Protein AF-A0A7M4DNY4-F1 (afdb_monomer_lite)

Sequence (133 aa):
MTASVLKRTLLRKDPTFSESDHGYRTFGEVLRNLAERGIVELGTGPAAGDPEVSLPERDEAGDAFALVAAVVSESDGPSALSGLKNHLRKRRPDFSEKALGYRNFLQFCRAAAEAGAVTLRWDDDAEDYLVTT

Radius of gyration: 20.07 Å; chains: 1; bounding box: 47×32×51 Å

pLDDT: mean 84.44, std 6.41, range [55.41, 92.44]

InterPro domains:
  IPR025605 OST-HTH/LOTUS domain [PF12872] (2-36)
  IPR025605 OST-HTH/LOTUS domain [PF12872] (67-111)
  IPR025605 OST-HTH/LOTUS domain [PS51644] (1-57)
  IPR025605 OST-HTH/LOTUS domain [PS51644] (60-133)
  IPR041966 LOTUS-like domain [G3DSA:3.30.420.610] (66-122)

Organism: NCBI:txid2761496

Foldseek 3Di:
DKLVVVVVVCCVVPVPDDCVVVPHPDSVVVLVVCVVVLQWDWAPDPDPRITDIGRDPPLVLVVVLLLLLVLQVPPPDWDFQVRSVVSSCVVPVPDDVVVSVDPDSVRSVVVSVVVVSWDWDQDPVVNTITIHD

Structure (mmCIF, N/CA/C/O backbone):
data_AF-A0A7M4DNY4-F1
#
_entry.id   AF-A0A7M4DNY4-F1
#
loop_
_atom_site.group_PDB
_atom_site.id
_atom_site.type_symbol
_atom_site.label_atom_id
_atom_site.label_alt_id
_atom_site.label_comp_id
_atom_site.label_asym_id
_atom_site.label_entity_id
_atom_site.label_seq_id
_atom_site.pdbx_PDB_ins_code
_atom_site.Cartn_x
_atom_site.Cartn_y
_atom_site.Cartn_z
_atom_site.occupancy
_atom_site.B_iso_or_equiv
_atom_site.auth_seq_id
_atom_site.auth_comp_id
_atom_site.auth_asym_id
_atom_site.auth_atom_id
_atom_site.pdbx_PDB_model_num
ATOM 1 N N . MET A 1 1 ? 18.068 3.159 -9.282 1.00 85.44 1 MET A N 1
ATOM 2 C CA . MET A 1 1 ? 19.239 2.225 -9.328 1.00 85.44 1 MET A CA 1
ATOM 3 C C . MET A 1 1 ? 19.272 1.530 -10.685 1.00 85.44 1 MET A C 1
ATOM 5 O O . MET A 1 1 ? 18.201 1.290 -11.203 1.00 85.44 1 MET A O 1
ATOM 9 N N . THR A 1 2 ? 20.411 1.176 -11.295 1.00 91.25 2 THR A N 1
ATOM 10 C CA . THR A 1 2 ? 20.363 0.576 -12.655 1.00 91.25 2 THR A CA 1
ATOM 11 C C . THR A 1 2 ? 20.038 -0.922 -12.662 1.00 91.25 2 THR A C 1
ATOM 13 O O . THR A 1 2 ? 20.320 -1.643 -11.695 1.00 91.25 2 THR A O 1
ATOM 16 N N . ALA A 1 3 ? 19.471 -1.405 -13.770 1.00 88.31 3 ALA A N 1
ATOM 17 C CA . ALA A 1 3 ? 19.125 -2.811 -13.984 1.00 88.31 3 ALA A CA 1
ATOM 18 C C . ALA A 1 3 ? 20.309 -3.770 -13.752 1.00 88.31 3 ALA A C 1
ATOM 20 O O . ALA A 1 3 ? 20.158 -4.819 -13.128 1.00 88.31 3 ALA A O 1
ATOM 21 N N . SER A 1 4 ? 21.514 -3.392 -14.173 1.00 89.12 4 SER A N 1
ATOM 22 C CA . SER A 1 4 ? 22.739 -4.184 -14.023 1.00 89.12 4 SER A CA 1
ATOM 23 C C . SER A 1 4 ? 23.182 -4.310 -12.565 1.00 89.12 4 SER A C 1
ATOM 25 O O . SER A 1 4 ? 23.721 -5.341 -12.146 1.00 89.12 4 SER A O 1
ATOM 27 N N . VAL A 1 5 ? 22.958 -3.269 -11.758 1.00 89.94 5 VAL A N 1
ATOM 28 C CA . VAL A 1 5 ? 23.200 -3.313 -10.308 1.00 89.94 5 VAL A CA 1
ATOM 29 C C . VAL A 1 5 ? 22.161 -4.204 -9.631 1.00 89.94 5 VAL A C 1
ATOM 31 O O . VAL A 1 5 ? 22.527 -5.026 -8.785 1.00 89.94 5 VAL A O 1
ATOM 34 N N . LEU A 1 6 ? 20.894 -4.105 -10.041 1.00 88.81 6 LEU A N 1
ATOM 35 C CA . LEU A 1 6 ? 19.816 -4.938 -9.515 1.00 88.81 6 LEU A CA 1
ATOM 36 C C . LEU A 1 6 ? 20.052 -6.424 -9.819 1.00 88.81 6 LEU A C 1
ATOM 38 O O . LEU A 1 6 ? 20.056 -7.228 -8.889 1.00 88.81 6 LEU A O 1
ATOM 42 N N . LYS A 1 7 ? 20.366 -6.782 -11.073 1.00 89.25 7 LYS A N 1
ATOM 43 C CA . LYS A 1 7 ? 20.671 -8.165 -11.487 1.00 89.25 7 LYS A CA 1
ATOM 44 C C . LYS A 1 7 ? 21.806 -8.775 -10.670 1.00 89.25 7 LYS A C 1
ATOM 46 O O . LYS A 1 7 ? 21.706 -9.891 -10.173 1.00 89.25 7 LYS A O 1
ATOM 51 N N . ARG A 1 8 ? 22.896 -8.030 -10.492 1.00 92.19 8 ARG A N 1
ATOM 52 C CA . ARG A 1 8 ? 24.054 -8.487 -9.711 1.00 92.19 8 ARG A CA 1
ATOM 53 C C . ARG A 1 8 ? 23.740 -8.634 -8.223 1.00 92.19 8 ARG A C 1
ATOM 55 O O . ARG A 1 8 ? 24.282 -9.523 -7.573 1.00 92.19 8 ARG A O 1
ATOM 62 N N . THR A 1 9 ? 22.878 -7.776 -7.684 1.00 91.06 9 THR A N 1
ATOM 63 C CA . THR A 1 9 ? 22.404 -7.889 -6.297 1.00 91.06 9 THR A CA 1
ATOM 64 C C . THR A 1 9 ? 21.511 -9.115 -6.122 1.00 91.06 9 THR A C 1
ATOM 66 O O . THR A 1 9 ? 21.670 -9.840 -5.141 1.00 91.06 9 THR A O 1
ATOM 69 N N . LEU A 1 10 ? 20.630 -9.378 -7.091 1.00 88.06 10 LEU A N 1
ATOM 70 C CA . LEU A 1 10 ? 19.770 -10.556 -7.129 1.00 88.06 10 LEU A CA 1
ATOM 71 C C . LEU A 1 10 ? 20.602 -11.840 -7.163 1.00 88.06 10 LEU A C 1
ATOM 73 O O . LEU A 1 10 ? 20.474 -12.641 -6.250 1.00 88.06 10 LEU A O 1
ATOM 77 N N . LEU A 1 11 ? 21.545 -11.967 -8.102 1.00 90.06 11 LEU A N 1
ATOM 78 C CA . LEU A 1 11 ? 22.433 -13.135 -8.215 1.00 90.06 11 LEU A CA 1
ATOM 79 C C . LEU A 1 11 ? 23.310 -13.368 -6.976 1.00 90.06 11 LEU A C 1
ATOM 81 O O . LEU A 1 11 ? 23.737 -14.486 -6.706 1.00 90.06 11 LEU A O 1
ATOM 85 N N . ARG A 1 12 ? 23.605 -12.314 -6.206 1.00 92.44 12 ARG A N 1
ATOM 86 C CA . ARG A 1 12 ? 24.322 -12.451 -4.932 1.00 92.44 12 ARG A CA 1
ATOM 87 C C . ARG A 1 12 ? 23.433 -13.039 -3.833 1.00 92.44 12 ARG A C 1
ATOM 89 O O . ARG A 1 12 ? 23.943 -13.769 -2.989 1.00 92.44 12 ARG A O 1
ATOM 96 N N . LYS A 1 13 ? 22.148 -12.674 -3.800 1.00 88.38 13 LYS A N 1
ATOM 97 C CA . LYS A 1 13 ? 21.176 -13.199 -2.827 1.00 88.38 13 LYS A CA 1
ATOM 98 C C . LYS A 1 13 ? 20.669 -14.585 -3.215 1.00 88.38 13 LYS A C 1
ATOM 100 O O . LYS A 1 13 ? 20.468 -15.416 -2.338 1.00 88.38 13 LYS A O 1
ATOM 105 N N . ASP A 1 14 ? 20.489 -14.805 -4.507 1.00 86.00 14 ASP A N 1
ATOM 106 C CA . ASP A 1 14 ? 20.022 -16.044 -5.105 1.00 86.00 14 ASP A CA 1
ATOM 107 C C . ASP A 1 14 ? 20.882 -16.378 -6.338 1.00 86.00 14 ASP A C 1
ATOM 109 O O . ASP A 1 14 ? 20.607 -15.904 -7.445 1.00 86.00 14 ASP A O 1
ATOM 113 N N . PRO A 1 15 ? 21.939 -17.190 -6.159 1.00 90.81 15 PRO A N 1
ATOM 114 C CA . PRO A 1 15 ? 22.813 -17.615 -7.250 1.00 90.81 15 PRO A CA 1
ATOM 115 C C . PRO A 1 15 ? 22.133 -18.513 -8.287 1.00 90.81 15 PRO A C 1
ATOM 117 O O . PRO A 1 15 ? 22.720 -18.753 -9.338 1.00 90.81 15 PRO A O 1
ATOM 120 N N . THR A 1 16 ? 20.943 -19.044 -7.989 1.00 88.19 16 THR A N 1
ATOM 121 C CA . THR A 1 16 ? 20.214 -19.947 -8.890 1.00 88.19 16 THR A CA 1
ATOM 122 C C . THR A 1 16 ? 19.323 -19.205 -9.875 1.00 88.19 16 THR A C 1
ATOM 124 O O . THR A 1 16 ? 18.832 -19.807 -10.824 1.00 88.19 16 THR A O 1
ATOM 127 N N . PHE A 1 17 ? 19.150 -17.894 -9.694 1.00 88.50 17 PHE A N 1
ATOM 128 C CA . PHE A 1 17 ? 18.324 -17.089 -10.576 1.00 88.50 17 PHE A CA 1
ATOM 129 C C . PHE A 1 17 ? 18.819 -17.142 -12.030 1.00 88.50 17 PHE A C 1
ATOM 131 O O . PHE A 1 17 ? 19.943 -16.749 -12.350 1.00 88.50 17 PHE A O 1
ATOM 138 N N . SER A 1 18 ? 17.922 -17.562 -12.917 1.00 85.44 18 SER A N 1
ATOM 139 C CA . SER A 1 18 ? 18.110 -17.605 -14.363 1.00 85.44 18 SER A CA 1
ATOM 140 C C . SER A 1 18 ? 16.851 -17.076 -15.035 1.00 85.44 18 SER A C 1
ATOM 142 O O . SER A 1 18 ? 15.741 -17.521 -14.750 1.00 85.44 18 SER A O 1
ATOM 144 N N . GLU A 1 19 ? 16.995 -16.134 -15.966 1.00 88.75 19 GLU A N 1
ATOM 145 C CA . GLU A 1 19 ? 15.847 -15.601 -16.708 1.00 88.75 19 GLU A CA 1
ATOM 146 C C . GLU A 1 19 ? 15.118 -16.685 -17.510 1.00 88.75 19 GLU A C 1
ATOM 148 O O . GLU A 1 19 ? 13.893 -16.645 -17.639 1.00 88.75 19 GLU A O 1
ATOM 153 N N . SER A 1 20 ? 15.868 -17.680 -17.992 1.00 86.44 20 SER A N 1
ATOM 154 C CA . SER A 1 20 ? 15.335 -18.786 -18.791 1.00 86.44 20 SER A CA 1
ATOM 155 C C . SER A 1 20 ? 14.421 -19.705 -17.983 1.00 86.44 20 SER A C 1
ATOM 157 O O . SER A 1 20 ? 13.431 -20.188 -18.528 1.00 86.44 20 SER A O 1
ATOM 159 N N . ASP A 1 21 ? 14.683 -19.873 -16.684 1.00 86.81 21 ASP A N 1
ATOM 160 C CA . ASP A 1 21 ? 13.849 -20.693 -15.790 1.00 86.81 21 ASP A CA 1
ATOM 161 C C . ASP A 1 21 ? 12.460 -20.074 -15.590 1.00 86.81 21 ASP A C 1
ATOM 163 O O . ASP A 1 21 ? 11.484 -20.760 -15.287 1.00 86.81 21 ASP A O 1
ATOM 167 N N . HIS A 1 22 ? 12.358 -18.768 -15.828 1.00 80.19 22 HIS A N 1
ATOM 168 C CA . HIS A 1 22 ? 11.116 -18.011 -15.791 1.00 80.19 22 HIS A CA 1
ATOM 169 C C . HIS A 1 22 ? 10.547 -17.715 -17.191 1.00 80.19 22 HIS A C 1
ATOM 171 O O . HIS A 1 22 ? 9.559 -16.992 -17.308 1.00 80.19 22 HIS A O 1
ATOM 177 N N . GLY A 1 23 ? 11.141 -18.276 -18.252 1.00 87.00 23 GLY A N 1
ATOM 178 C CA . GLY A 1 23 ? 10.680 -18.123 -19.634 1.00 87.00 23 GLY A CA 1
ATOM 179 C C . GLY A 1 23 ? 11.072 -16.807 -20.317 1.00 87.00 23 GLY A C 1
ATOM 180 O O . GLY A 1 23 ? 10.544 -16.505 -21.387 1.00 87.00 23 GLY A O 1
ATOM 181 N N . TYR A 1 24 ? 11.994 -16.030 -19.743 1.00 90.69 24 TYR A N 1
ATOM 182 C CA . TYR A 1 24 ? 12.475 -14.769 -20.316 1.00 90.69 24 TYR A CA 1
ATOM 183 C C . TYR A 1 24 ? 13.824 -14.960 -21.020 1.00 90.69 24 TYR A C 1
ATOM 185 O O . TYR A 1 24 ? 14.687 -15.704 -20.553 1.00 90.69 24 TYR A O 1
ATOM 193 N N . ARG A 1 25 ? 14.048 -14.264 -22.143 1.00 87.56 25 ARG A N 1
ATOM 194 C CA . ARG A 1 25 ? 15.319 -14.338 -22.888 1.00 87.56 25 ARG A CA 1
ATOM 195 C C . ARG A 1 25 ? 16.365 -13.386 -22.321 1.00 87.56 25 ARG A C 1
ATOM 197 O O . ARG A 1 25 ? 17.560 -13.618 -22.485 1.00 87.56 25 ARG A O 1
ATOM 204 N N . THR A 1 26 ? 15.933 -12.298 -21.687 1.00 88.31 26 THR A N 1
ATOM 205 C CA . THR A 1 26 ? 16.818 -11.272 -21.124 1.00 88.31 26 THR A CA 1
ATOM 206 C C . THR A 1 26 ? 16.300 -10.725 -19.796 1.00 88.31 26 THR A C 1
ATOM 208 O O . THR A 1 26 ? 15.096 -10.680 -19.554 1.00 88.31 26 THR A O 1
ATOM 211 N N . PHE A 1 27 ? 17.206 -10.203 -18.960 1.00 87.50 27 PHE A N 1
ATOM 212 C CA . PHE A 1 27 ? 16.822 -9.508 -17.722 1.00 87.50 27 PHE A CA 1
ATOM 213 C C . PHE A 1 27 ? 15.938 -8.284 -17.991 1.00 87.50 27 PHE A C 1
ATOM 215 O O . PHE A 1 27 ? 15.063 -7.956 -17.199 1.00 87.50 27 PHE A O 1
ATOM 222 N N . GLY A 1 28 ? 16.133 -7.626 -19.139 1.00 88.06 28 GLY A N 1
ATOM 223 C CA . GLY A 1 28 ? 15.285 -6.517 -19.568 1.00 88.06 28 GLY A CA 1
ATOM 224 C C . GLY A 1 28 ? 13.827 -6.931 -19.784 1.00 88.06 28 GLY A C 1
ATOM 225 O O . GLY A 1 28 ? 12.934 -6.159 -19.458 1.00 88.06 28 GLY A O 1
ATOM 226 N N . GLU A 1 29 ? 13.564 -8.146 -20.276 1.00 89.50 29 GLU A N 1
ATOM 227 C CA . GLU A 1 29 ? 12.196 -8.674 -20.392 1.00 89.50 29 GLU A CA 1
ATOM 228 C C . GLU A 1 29 ? 11.581 -8.982 -19.028 1.00 89.50 29 GLU A C 1
ATOM 230 O O . GLU A 1 29 ? 10.413 -8.664 -18.819 1.00 89.50 29 GLU A O 1
ATOM 235 N N . VAL A 1 30 ? 12.370 -9.511 -18.082 1.00 90.31 30 VAL A N 1
ATOM 236 C CA . VAL A 1 30 ? 11.925 -9.681 -16.688 1.00 90.31 30 VAL A CA 1
ATOM 237 C C . VAL A 1 30 ? 11.481 -8.334 -16.120 1.00 90.31 30 VAL A C 1
ATOM 239 O O . VAL A 1 30 ? 10.378 -8.209 -15.600 1.00 90.31 30 VAL A O 1
ATOM 242 N N . LEU A 1 31 ? 12.320 -7.305 -16.263 1.00 89.81 31 LEU A N 1
ATOM 243 C CA . LEU A 1 31 ? 12.035 -5.962 -15.763 1.00 89.81 31 LEU A CA 1
ATOM 244 C C . LEU A 1 31 ? 10.820 -5.326 -16.438 1.00 89.81 31 LEU A C 1
ATOM 246 O O . LEU A 1 31 ? 10.008 -4.716 -15.750 1.00 89.81 31 LEU A O 1
ATOM 250 N N . ARG A 1 32 ? 10.659 -5.493 -17.756 1.00 88.38 32 ARG A N 1
ATOM 251 C CA . ARG A 1 32 ? 9.455 -5.035 -18.467 1.00 88.38 32 ARG A CA 1
ATOM 252 C C . ARG A 1 32 ? 8.208 -5.733 -17.948 1.00 88.38 32 ARG A C 1
ATOM 254 O O . ARG A 1 32 ? 7.230 -5.055 -17.673 1.00 88.38 32 ARG A O 1
ATOM 261 N N . ASN A 1 33 ? 8.254 -7.048 -17.737 1.00 88.25 33 ASN A N 1
ATOM 262 C CA . ASN A 1 33 ? 7.105 -7.770 -17.205 1.00 88.25 33 ASN A CA 1
ATOM 263 C C . ASN A 1 33 ? 6.771 -7.358 -15.762 1.00 88.25 33 ASN A C 1
ATOM 265 O O . ASN A 1 33 ? 5.601 -7.232 -15.407 1.00 88.25 33 ASN A O 1
ATOM 269 N N . LEU A 1 34 ? 7.784 -7.107 -14.927 1.00 86.06 34 LEU A N 1
ATOM 270 C CA . LEU A 1 34 ? 7.585 -6.556 -13.585 1.00 86.06 34 LEU A CA 1
ATOM 271 C C . LEU A 1 34 ? 6.993 -5.141 -13.640 1.00 86.06 34 LEU A C 1
ATOM 273 O O . LEU A 1 34 ? 6.134 -4.818 -12.823 1.00 86.06 34 LEU A O 1
ATOM 277 N N . ALA A 1 35 ? 7.400 -4.322 -14.610 1.00 85.19 35 ALA A N 1
ATOM 278 C CA . ALA A 1 35 ? 6.865 -2.979 -14.802 1.00 85.19 35 ALA A CA 1
ATOM 279 C C . ALA A 1 35 ? 5.419 -2.979 -15.313 1.00 85.19 35 ALA A C 1
ATOM 281 O O . ALA A 1 35 ? 4.589 -2.239 -14.797 1.00 85.19 35 ALA A O 1
ATOM 282 N N . GLU A 1 36 ? 5.075 -3.874 -16.240 1.00 83.75 36 GLU A N 1
ATOM 283 C CA . GLU A 1 36 ? 3.696 -4.093 -16.706 1.00 83.75 36 GLU A CA 1
ATOM 284 C C . GLU A 1 36 ? 2.756 -4.508 -15.565 1.00 83.75 36 GLU A C 1
ATOM 286 O O . GLU A 1 36 ? 1.586 -4.134 -15.546 1.00 83.75 36 GLU A O 1
ATOM 291 N N . ARG A 1 37 ? 3.270 -5.250 -14.577 1.00 78.00 37 ARG A N 1
ATOM 292 C CA . ARG A 1 37 ? 2.535 -5.621 -13.354 1.00 78.00 37 ARG A CA 1
ATOM 293 C C . ARG A 1 37 ? 2.537 -4.513 -12.286 1.00 78.00 37 ARG A C 1
ATOM 295 O O . ARG A 1 37 ? 1.916 -4.669 -11.230 1.00 78.00 37 ARG A O 1
ATOM 302 N N . GLY A 1 38 ? 3.246 -3.410 -12.528 1.00 71.25 38 GLY A N 1
ATOM 303 C CA . GLY A 1 38 ? 3.425 -2.303 -11.589 1.00 71.25 38 GLY A CA 1
ATOM 304 C C . GLY A 1 38 ? 4.242 -2.677 -10.350 1.00 71.25 38 GLY A C 1
ATOM 305 O O . GLY A 1 38 ? 3.981 -2.164 -9.271 1.00 71.25 38 GLY A O 1
ATOM 306 N N . ILE A 1 39 ? 5.162 -3.634 -10.448 1.00 78.50 39 ILE A N 1
ATOM 307 C CA . ILE A 1 39 ? 6.049 -4.022 -9.337 1.00 78.50 39 ILE A CA 1
ATOM 308 C C . ILE A 1 39 ? 7.297 -3.126 -9.308 1.00 78.50 39 ILE A C 1
ATOM 310 O O . ILE A 1 39 ? 7.846 -2.860 -8.243 1.00 78.50 39 ILE A O 1
ATOM 314 N N . VAL A 1 40 ? 7.742 -2.654 -10.476 1.00 84.38 40 VAL A N 1
ATOM 315 C CA . VAL A 1 40 ? 8.881 -1.739 -10.650 1.00 84.38 40 VAL A CA 1
ATOM 316 C C . VAL A 1 40 ? 8.524 -0.654 -11.664 1.00 84.38 40 VAL A C 1
ATOM 318 O O . VAL A 1 40 ? 7.642 -0.850 -12.494 1.00 84.38 40 VAL A O 1
ATOM 321 N N . GLU A 1 41 ? 9.237 0.459 -11.647 1.00 85.56 41 GLU A N 1
ATOM 322 C CA . GLU A 1 41 ? 9.203 1.474 -12.696 1.00 85.56 41 GLU A CA 1
ATOM 323 C C . GLU A 1 41 ? 10.534 1.497 -13.438 1.00 85.56 41 GLU A C 1
ATOM 325 O O . GLU A 1 41 ? 11.602 1.313 -12.846 1.00 85.56 41 GLU A O 1
ATOM 330 N N . LEU A 1 42 ? 10.460 1.693 -14.756 1.00 89.19 42 LEU A N 1
ATOM 331 C CA . LEU A 1 42 ? 11.627 1.764 -15.627 1.00 89.19 42 LEU A CA 1
ATOM 332 C C . LEU A 1 42 ? 11.794 3.196 -16.128 1.00 89.19 42 LEU A C 1
ATOM 334 O O . LEU A 1 42 ? 10.964 3.702 -16.879 1.00 89.19 42 LEU A O 1
ATOM 338 N N . GLY A 1 43 ? 12.884 3.832 -15.715 1.00 84.81 43 GLY A N 1
ATOM 339 C CA . GLY A 1 43 ? 13.300 5.157 -16.148 1.00 84.81 43 GLY A CA 1
ATOM 340 C C . GLY A 1 43 ? 14.372 5.121 -17.238 1.00 84.81 43 GLY A C 1
ATOM 341 O O . GLY A 1 43 ? 14.941 4.075 -17.576 1.00 84.81 43 GLY A O 1
ATOM 342 N N . THR A 1 44 ? 14.688 6.304 -17.769 1.00 82.94 44 THR A N 1
ATOM 343 C CA . THR A 1 44 ? 15.800 6.473 -18.715 1.00 82.94 44 THR A CA 1
ATOM 344 C C . THR A 1 44 ? 17.115 6.261 -17.975 1.00 82.94 44 THR A C 1
ATOM 346 O O . THR A 1 44 ? 17.557 7.118 -17.217 1.00 82.94 44 THR A O 1
ATOM 349 N N . GLY A 1 45 ? 17.723 5.095 -18.177 1.00 77.25 45 GLY A N 1
ATOM 350 C CA . GLY A 1 45 ? 19.020 4.773 -17.599 1.00 77.25 45 GLY A CA 1
ATOM 351 C C . GLY A 1 45 ? 20.196 5.309 -18.421 1.00 77.25 45 GLY A C 1
ATOM 352 O O . GLY A 1 45 ? 20.011 5.828 -19.524 1.00 77.25 45 GLY A O 1
ATOM 353 N N . PRO A 1 46 ? 21.432 5.147 -17.920 1.00 75.38 46 PRO A N 1
ATOM 354 C CA . PRO A 1 46 ? 22.641 5.643 -18.580 1.00 75.38 46 PRO A CA 1
ATOM 355 C C . PRO A 1 46 ? 22.936 4.973 -19.935 1.00 75.38 46 PRO A C 1
ATOM 357 O O . PRO A 1 46 ? 23.768 5.473 -20.690 1.00 75.38 46 PRO A O 1
ATOM 360 N N . ALA A 1 47 ? 22.277 3.854 -20.262 1.00 77.06 47 ALA A N 1
ATOM 361 C CA . ALA A 1 47 ? 22.412 3.166 -21.542 1.00 77.06 47 ALA A CA 1
ATOM 362 C C . ALA A 1 47 ? 21.082 2.548 -22.004 1.00 77.06 47 ALA A C 1
ATOM 364 O O . ALA A 1 47 ? 20.264 2.126 -21.190 1.00 77.06 47 ALA A O 1
ATOM 365 N N . ALA A 1 48 ? 20.915 2.394 -23.324 1.00 68.94 48 ALA A N 1
ATOM 366 C CA . ALA A 1 48 ? 19.708 1.837 -23.952 1.00 68.94 48 ALA A CA 1
ATOM 367 C C . ALA A 1 48 ? 19.349 0.398 -23.507 1.00 68.94 48 ALA A C 1
ATOM 369 O O . ALA A 1 48 ? 18.227 -0.051 -23.730 1.00 68.94 48 ALA A O 1
ATOM 370 N N . GLY A 1 49 ? 20.285 -0.324 -22.879 1.00 78.06 49 GLY A N 1
ATOM 371 C CA . GLY A 1 49 ? 20.084 -1.670 -22.327 1.00 78.06 49 GLY A CA 1
ATOM 372 C C . GLY A 1 49 ? 20.178 -1.763 -20.800 1.00 78.06 49 GLY A C 1
ATOM 373 O O . GLY A 1 49 ? 20.088 -2.865 -20.267 1.00 78.06 49 GLY A O 1
ATOM 374 N N . ASP A 1 50 ? 20.372 -0.642 -20.101 1.00 83.81 50 ASP A N 1
ATOM 375 C CA . ASP A 1 50 ? 20.510 -0.595 -18.642 1.00 83.81 50 ASP A CA 1
ATOM 376 C C . ASP A 1 50 ? 19.586 0.490 -18.072 1.00 83.81 50 ASP A C 1
ATOM 378 O O . ASP A 1 50 ? 20.071 1.556 -17.685 1.00 83.81 50 ASP A O 1
ATOM 382 N N . PRO A 1 51 ? 18.254 0.272 -18.081 1.00 88.19 51 PRO A N 1
ATOM 383 C CA . PRO A 1 51 ? 17.315 1.265 -17.582 1.00 88.19 51 PRO A CA 1
ATOM 384 C C . PRO A 1 51 ? 17.544 1.525 -16.094 1.00 88.19 51 PRO A C 1
ATOM 386 O O . PRO A 1 51 ? 18.029 0.664 -15.345 1.00 88.19 51 PRO A O 1
ATOM 389 N N . GLU A 1 52 ? 17.164 2.722 -15.660 1.00 89.19 52 GLU A N 1
ATOM 390 C CA . GLU A 1 52 ? 16.997 2.956 -14.239 1.00 89.19 52 GLU A CA 1
ATOM 391 C C . GLU A 1 52 ? 15.760 2.192 -13.766 1.00 89.19 52 GLU A C 1
ATOM 393 O O . GLU A 1 52 ? 14.718 2.219 -14.405 1.00 89.19 52 GLU A O 1
ATOM 398 N N . VAL A 1 53 ? 15.905 1.468 -12.667 1.00 88.25 53 VAL A N 1
ATOM 399 C CA . VAL A 1 53 ? 14.846 0.737 -11.991 1.00 88.25 53 VAL A CA 1
ATOM 400 C C . VAL A 1 53 ? 14.587 1.421 -10.655 1.00 88.25 53 VAL A C 1
ATOM 402 O O . VAL A 1 53 ? 15.509 1.623 -9.850 1.00 88.25 53 VAL A O 1
ATOM 405 N N . SER A 1 54 ? 13.328 1.757 -10.426 1.00 84.12 54 SER A N 1
ATOM 406 C CA . SER A 1 54 ? 12.780 2.203 -9.148 1.00 84.12 54 SER A CA 1
ATOM 407 C C . SER A 1 54 ? 11.636 1.278 -8.743 1.00 84.12 54 SER A C 1
ATOM 409 O O . SER A 1 54 ? 11.098 0.526 -9.555 1.00 84.12 54 SER A O 1
ATOM 411 N N . LEU A 1 55 ? 11.290 1.284 -7.460 1.00 79.00 55 LEU A N 1
ATOM 412 C CA . LEU A 1 55 ? 9.982 0.786 -7.049 1.00 79.00 55 LEU A CA 1
ATOM 413 C C . LEU A 1 55 ? 8.973 1.891 -7.373 1.00 79.00 55 LEU A C 1
ATOM 415 O O . LEU A 1 55 ? 9.327 3.058 -7.191 1.00 79.00 55 LEU A O 1
ATOM 419 N N . PRO A 1 56 ? 7.775 1.556 -7.873 1.00 68.06 56 PRO A N 1
ATOM 420 C CA . PRO A 1 56 ? 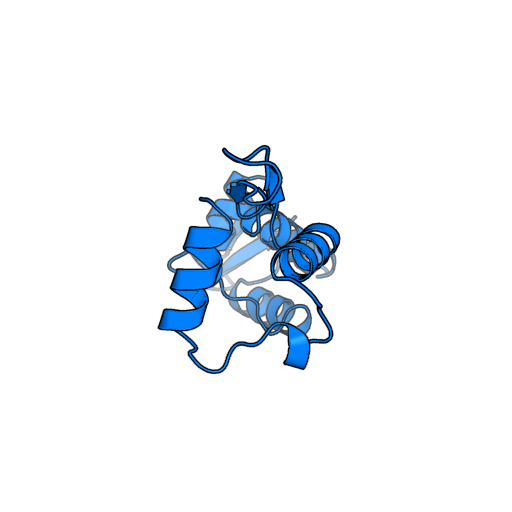6.752 2.559 -8.096 1.00 68.06 56 PRO A CA 1
ATOM 421 C C . PRO A 1 56 ? 6.466 3.296 -6.798 1.00 68.06 56 PRO A C 1
ATOM 423 O O . PRO A 1 56 ? 6.476 2.690 -5.723 1.00 68.06 56 PRO A O 1
ATOM 426 N N . GLU A 1 57 ? 6.090 4.565 -6.913 1.00 59.53 57 GLU A N 1
ATOM 427 C CA . GLU A 1 57 ? 5.390 5.297 -5.854 1.00 59.53 57 GLU A CA 1
ATOM 428 C C . GLU A 1 57 ? 3.954 4.759 -5.689 1.00 59.53 57 GLU A C 1
ATOM 430 O O . GLU A 1 57 ? 2.989 5.509 -5.564 1.00 59.53 57 GLU A O 1
ATOM 435 N N . ARG A 1 58 ? 3.778 3.430 -5.699 1.00 55.41 58 ARG A N 1
ATOM 436 C CA . ARG A 1 58 ? 2.617 2.824 -5.066 1.00 55.41 58 ARG A CA 1
ATOM 437 C C . ARG A 1 58 ? 2.761 3.191 -3.607 1.00 55.41 58 ARG A C 1
ATOM 439 O O . ARG A 1 58 ? 3.621 2.649 -2.914 1.00 55.41 58 ARG A O 1
ATOM 446 N N . ASP A 1 59 ? 1.960 4.150 -3.171 1.00 65.56 59 ASP A N 1
ATOM 447 C CA . ASP A 1 59 ? 1.774 4.413 -1.761 1.00 65.56 59 ASP A CA 1
ATOM 448 C C . ASP A 1 59 ? 1.105 3.165 -1.174 1.00 65.56 59 ASP A C 1
ATOM 450 O O . ASP A 1 59 ? -0.111 3.087 -1.049 1.00 65.56 59 ASP A O 1
ATOM 454 N N . GLU A 1 60 ? 1.894 2.119 -0.905 1.00 68.19 60 GLU A N 1
ATOM 455 C CA . GLU A 1 60 ? 1.402 0.874 -0.320 1.00 68.19 60 GLU A CA 1
ATOM 456 C C . GLU A 1 60 ? 0.694 1.166 1.005 1.00 68.19 60 GLU A C 1
ATOM 458 O O . GLU A 1 60 ? -0.215 0.424 1.386 1.00 68.19 60 GLU A O 1
ATOM 463 N N . ALA A 1 61 ? 1.086 2.250 1.689 1.00 69.44 61 ALA A N 1
ATOM 464 C CA . ALA A 1 61 ? 0.375 2.764 2.844 1.00 69.44 61 ALA A CA 1
ATOM 465 C C . ALA A 1 61 ? -0.982 3.356 2.435 1.00 69.44 61 ALA A C 1
ATOM 467 O O . ALA A 1 61 ? -1.979 2.968 3.028 1.00 69.44 61 ALA A O 1
ATOM 468 N N . GLY A 1 62 ? -1.061 4.175 1.387 1.00 75.81 62 GLY A N 1
ATOM 469 C CA . GLY A 1 62 ? -2.308 4.666 0.784 1.00 75.81 62 GLY A CA 1
ATOM 470 C C . GLY A 1 62 ? -3.272 3.559 0.333 1.00 75.81 62 GLY A C 1
ATOM 471 O O . GLY A 1 62 ? -4.437 3.557 0.731 1.00 75.81 62 GLY A O 1
ATOM 472 N N . ASP A 1 63 ? -2.793 2.558 -0.411 1.00 80.69 63 ASP A N 1
ATOM 473 C CA . ASP A 1 63 ? -3.582 1.379 -0.806 1.00 80.69 63 ASP A CA 1
ATOM 474 C C . ASP A 1 63 ? -4.058 0.592 0.426 1.00 80.69 63 ASP A C 1
ATOM 476 O O . ASP A 1 63 ? -5.186 0.090 0.481 1.00 80.69 63 ASP A O 1
ATOM 480 N N . ALA A 1 64 ? -3.207 0.483 1.449 1.00 83.44 64 ALA A N 1
ATOM 481 C CA . ALA A 1 64 ? -3.575 -0.136 2.712 1.00 83.44 64 ALA A CA 1
ATOM 482 C C . ALA A 1 64 ? -4.595 0.698 3.502 1.00 83.44 64 ALA A C 1
ATOM 484 O O . ALA A 1 64 ? -5.491 0.119 4.114 1.00 83.44 64 ALA A O 1
ATOM 485 N N . PHE A 1 65 ? -4.509 2.028 3.479 1.00 88.75 65 PHE A N 1
ATOM 486 C CA . PHE A 1 65 ? -5.481 2.922 4.105 1.00 88.75 65 PHE A CA 1
ATOM 487 C C . PHE A 1 65 ? -6.842 2.813 3.421 1.00 88.75 65 PHE A C 1
ATOM 489 O O . PHE A 1 65 ? -7.853 2.661 4.105 1.00 88.75 65 PHE A O 1
ATOM 496 N N . ALA A 1 66 ? -6.869 2.786 2.086 1.00 86.44 66 ALA A N 1
ATOM 497 C CA . ALA A 1 66 ? -8.085 2.563 1.310 1.00 86.44 66 ALA A CA 1
ATOM 498 C C . ALA A 1 66 ? -8.714 1.195 1.618 1.00 86.44 66 ALA A C 1
ATOM 500 O O . ALA A 1 66 ? -9.930 1.089 1.781 1.00 86.44 66 ALA A O 1
ATOM 501 N N . LEU A 1 67 ? -7.894 0.148 1.766 1.00 86.31 67 LEU A N 1
ATOM 502 C CA . LEU A 1 67 ? -8.369 -1.177 2.166 1.00 86.31 67 LEU A CA 1
ATOM 503 C C . LEU A 1 67 ? -9.010 -1.159 3.562 1.00 86.31 67 LEU A C 1
ATOM 505 O O . LEU A 1 67 ? -10.047 -1.789 3.764 1.00 86.31 67 LEU A O 1
ATOM 509 N N . VAL A 1 68 ? -8.412 -0.455 4.524 1.00 87.94 68 VAL A N 1
ATOM 510 C CA . VAL A 1 68 ? -8.971 -0.313 5.878 1.00 87.94 68 VAL A CA 1
ATOM 511 C C . VAL A 1 68 ? -10.294 0.431 5.839 1.00 87.94 68 VAL A C 1
ATOM 513 O O . VAL A 1 68 ? -11.257 -0.056 6.422 1.00 87.94 68 VAL A O 1
ATOM 516 N N . ALA A 1 69 ? -10.354 1.558 5.128 1.00 88.25 69 ALA A N 1
ATOM 517 C CA . ALA A 1 69 ? -11.577 2.333 4.963 1.00 88.25 69 ALA A CA 1
ATOM 518 C C . ALA A 1 69 ? -12.700 1.462 4.382 1.00 88.25 69 ALA A C 1
ATOM 520 O O . ALA A 1 69 ? -13.771 1.371 4.968 1.00 88.25 69 ALA A O 1
ATOM 521 N N . ALA A 1 70 ? -12.420 0.712 3.312 1.00 88.00 70 ALA A N 1
ATOM 522 C CA . ALA A 1 70 ? -13.391 -0.201 2.714 1.00 88.00 70 ALA A CA 1
ATOM 523 C C . ALA A 1 70 ? -13.886 -1.273 3.701 1.00 88.00 70 ALA A C 1
ATOM 525 O O . ALA A 1 70 ? -15.079 -1.552 3.762 1.00 88.00 70 ALA A O 1
ATOM 526 N N . VAL A 1 71 ? -12.991 -1.861 4.505 1.00 88.31 71 VAL A N 1
ATOM 527 C CA . VAL A 1 71 ? -13.389 -2.846 5.524 1.00 88.31 71 VAL A CA 1
ATOM 528 C C . VAL A 1 71 ? -14.274 -2.214 6.597 1.00 88.31 71 VAL A C 1
ATOM 530 O O . VAL A 1 71 ? -15.249 -2.838 7.000 1.00 88.31 71 VAL A O 1
ATOM 533 N N . VAL A 1 72 ? -13.949 -1.004 7.055 1.00 88.25 72 VAL A N 1
ATOM 534 C CA . VAL A 1 72 ? -14.727 -0.296 8.079 1.00 88.25 72 VAL A CA 1
ATOM 535 C C . VAL A 1 72 ? -16.092 0.133 7.543 1.00 88.25 72 VAL A C 1
ATOM 537 O O . VAL A 1 72 ? -17.075 -0.006 8.258 1.00 88.25 72 VAL A O 1
AT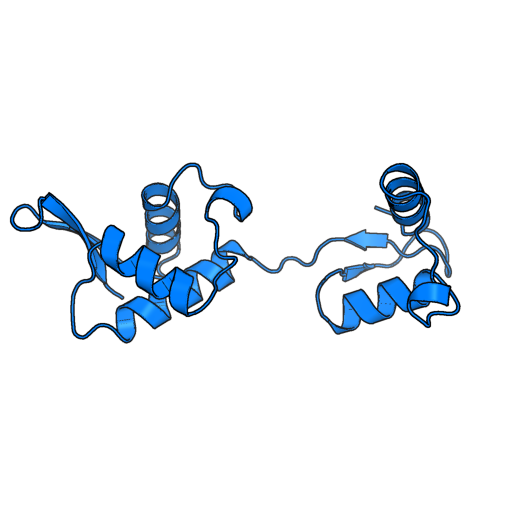OM 540 N N . SER A 1 73 ? -16.180 0.590 6.291 1.00 86.19 73 SER A N 1
ATOM 541 C CA . SER A 1 73 ? -17.453 0.942 5.646 1.00 86.19 73 SER A CA 1
ATOM 542 C C . SER A 1 73 ? -18.383 -0.257 5.446 1.00 86.19 73 SER A C 1
ATOM 544 O O . SER A 1 73 ? -19.593 -0.085 5.353 1.00 86.19 73 SER A O 1
ATOM 546 N N . GLU A 1 74 ? -17.833 -1.467 5.348 1.00 84.88 74 GLU A N 1
ATOM 547 C CA . GLU A 1 74 ? -18.621 -2.701 5.265 1.00 84.88 74 GLU A CA 1
ATOM 548 C C . GLU A 1 74 ? -19.032 -3.259 6.631 1.00 84.88 74 GLU A C 1
ATOM 550 O O . GLU A 1 74 ? -19.905 -4.125 6.711 1.00 84.88 74 GLU A O 1
ATOM 555 N N . SER A 1 75 ? -18.418 -2.778 7.710 1.00 79.94 75 SER A N 1
ATOM 556 C CA . SER A 1 75 ? -18.915 -3.019 9.056 1.00 79.94 75 SER A CA 1
ATOM 557 C C . SER A 1 75 ? -20.134 -2.125 9.295 1.00 79.94 75 SER A C 1
ATOM 559 O O . SER A 1 75 ? -20.047 -0.910 9.141 1.00 79.94 75 SER A O 1
ATOM 561 N N . ASP A 1 76 ? -21.263 -2.697 9.722 1.00 69.81 76 ASP A N 1
ATOM 562 C CA . ASP A 1 76 ? -22.450 -1.947 10.169 1.00 69.81 76 ASP A CA 1
ATOM 563 C C . ASP A 1 76 ? -22.179 -1.248 11.523 1.00 69.81 76 ASP A C 1
ATOM 565 O O . ASP A 1 76 ? -22.740 -1.593 12.564 1.00 69.81 76 ASP A O 1
ATOM 569 N N . GLY A 1 77 ? -21.254 -0.283 11.531 1.00 77.38 77 GLY A N 1
ATOM 570 C CA . GLY A 1 77 ? -20.908 0.537 12.687 1.00 77.38 77 GLY A CA 1
ATOM 571 C C . GLY A 1 77 ? -19.422 0.545 13.072 1.00 77.38 77 GLY A C 1
ATOM 572 O O . GLY A 1 77 ? -18.563 0.002 12.369 1.00 77.38 77 GLY A O 1
ATOM 573 N N . PRO A 1 78 ? -19.100 1.195 14.206 1.00 82.31 78 PRO A N 1
ATOM 574 C CA . PRO A 1 78 ? -17.730 1.364 14.668 1.00 82.31 78 PRO A CA 1
ATOM 575 C C . PRO A 1 78 ? -17.032 0.022 14.892 1.00 82.31 78 PRO A C 1
ATOM 577 O O . PRO A 1 78 ? -17.548 -0.860 15.577 1.00 82.31 78 PRO A O 1
ATOM 580 N N . SER A 1 79 ? -15.836 -0.129 14.325 1.00 85.75 79 SER A N 1
ATOM 581 C CA . SER A 1 79 ? -15.067 -1.371 14.411 1.00 85.75 79 SER A CA 1
ATOM 582 C C . SER A 1 79 ? -13.911 -1.231 15.393 1.00 85.75 79 SER A C 1
ATOM 584 O O . SER A 1 79 ? -13.057 -0.366 15.217 1.00 85.75 79 SER A O 1
ATOM 586 N N . ALA A 1 80 ? -13.838 -2.109 16.394 1.00 87.12 80 ALA A N 1
ATOM 587 C CA . ALA A 1 80 ? -12.680 -2.190 17.285 1.00 87.12 80 ALA A CA 1
ATOM 588 C C . ALA A 1 80 ? -11.416 -2.618 16.516 1.00 87.12 80 ALA A C 1
ATOM 590 O O . ALA A 1 80 ? -11.490 -3.455 15.606 1.00 87.12 80 ALA A O 1
ATOM 591 N N . LEU A 1 81 ? -10.243 -2.099 16.896 1.00 85.06 81 LEU A N 1
ATOM 592 C CA . LEU A 1 81 ? -8.969 -2.365 16.209 1.00 85.06 81 LEU A CA 1
ATOM 593 C C . LEU A 1 81 ? -8.655 -3.860 16.080 1.00 85.06 81 LEU A C 1
ATOM 595 O O . LEU A 1 81 ? -8.214 -4.322 15.023 1.00 85.06 81 LEU A O 1
ATOM 599 N N . SER A 1 82 ? -8.891 -4.628 17.145 1.00 78.81 82 SER A N 1
ATOM 600 C CA . SER A 1 82 ? -8.644 -6.075 17.145 1.00 78.81 82 SER A CA 1
ATOM 601 C C . SER A 1 82 ? -9.525 -6.809 16.122 1.00 78.81 82 SER A C 1
ATOM 603 O O . SER A 1 82 ? -9.047 -7.662 15.365 1.00 78.81 82 SER A O 1
ATOM 605 N N . GLY A 1 83 ? -10.803 -6.425 16.033 1.00 84.19 83 GLY A N 1
ATOM 606 C CA . GLY A 1 83 ? -11.737 -6.948 15.035 1.00 84.19 83 GLY A CA 1
ATOM 607 C C . GLY A 1 83 ? -11.314 -6.556 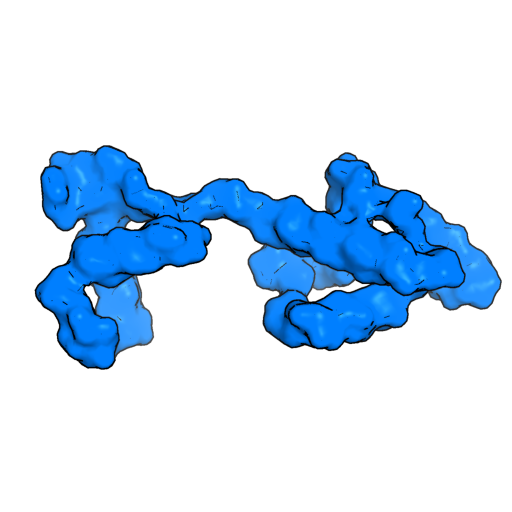13.622 1.00 84.19 83 GLY A C 1
ATOM 608 O O . GLY A 1 83 ? -11.149 -7.417 12.756 1.00 84.19 83 GLY A O 1
ATOM 609 N N . LEU A 1 84 ? -11.028 -5.274 13.413 1.00 86.50 84 LEU A N 1
ATOM 610 C CA . LEU A 1 84 ? -10.646 -4.724 12.117 1.00 86.50 84 LEU A CA 1
ATOM 611 C C . LEU A 1 84 ? -9.414 -5.417 11.523 1.00 86.50 84 LEU A C 1
ATOM 613 O O . LEU A 1 84 ? -9.408 -5.790 10.348 1.00 86.50 84 LEU A O 1
ATOM 617 N N . LYS A 1 85 ? -8.395 -5.687 12.346 1.00 86.19 85 LYS A N 1
ATOM 618 C CA . LYS A 1 85 ? -7.195 -6.416 11.918 1.00 86.19 85 LYS A CA 1
ATOM 619 C C . LYS A 1 85 ? -7.507 -7.830 11.422 1.00 86.19 85 LYS A C 1
ATOM 621 O O . LYS A 1 85 ? -6.924 -8.286 10.434 1.00 86.19 85 LYS A O 1
ATOM 626 N N . ASN A 1 86 ? -8.431 -8.530 12.077 1.00 85.75 86 ASN A N 1
ATOM 627 C CA . ASN A 1 86 ? -8.860 -9.859 11.642 1.00 85.75 86 ASN A CA 1
ATOM 628 C C . ASN A 1 86 ? -9.618 -9.801 10.310 1.00 85.75 86 ASN A C 1
ATOM 630 O O . ASN A 1 86 ? -9.407 -10.657 9.451 1.00 85.75 86 ASN A O 1
ATOM 634 N N . HIS A 1 87 ? -10.455 -8.783 10.102 1.00 85.44 87 HIS A N 1
ATOM 635 C CA . HIS A 1 87 ? -11.149 -8.577 8.830 1.00 85.44 87 HIS A CA 1
ATOM 636 C C . HIS A 1 87 ? -10.183 -8.219 7.688 1.00 85.44 87 HIS A C 1
ATOM 638 O O . HIS A 1 87 ? -10.301 -8.776 6.596 1.00 85.44 87 HIS A O 1
ATOM 644 N N . LEU A 1 88 ? -9.168 -7.390 7.951 1.00 86.38 88 LEU A N 1
ATOM 645 C CA . LEU A 1 88 ? -8.103 -7.091 6.988 1.00 86.38 88 LEU A CA 1
ATOM 646 C C . LEU A 1 88 ? -7.353 -8.348 6.560 1.00 86.38 88 LEU A C 1
ATOM 648 O O . LEU A 1 88 ? -7.203 -8.593 5.367 1.00 86.38 88 LEU A O 1
ATOM 652 N N . ARG A 1 89 ? -6.955 -9.192 7.519 1.00 86.06 89 ARG A N 1
ATOM 653 C CA . ARG A 1 89 ? -6.274 -10.463 7.232 1.00 86.06 89 ARG A CA 1
ATOM 654 C C . ARG A 1 89 ? -7.127 -11.446 6.435 1.00 86.06 89 ARG A C 1
ATOM 656 O O . ARG A 1 89 ? -6.576 -12.223 5.665 1.00 86.06 89 ARG A O 1
ATOM 663 N N . LYS A 1 90 ? -8.458 -11.409 6.572 1.00 85.31 90 LYS A N 1
ATOM 664 C CA . LYS A 1 90 ? -9.357 -12.220 5.733 1.00 85.31 90 LYS A CA 1
ATOM 665 C C . LYS A 1 90 ? -9.338 -11.785 4.264 1.00 85.31 90 LYS A C 1
ATOM 667 O O . LYS A 1 90 ? -9.481 -12.638 3.397 1.00 85.31 90 LYS A O 1
ATOM 672 N N . ARG A 1 91 ? -9.164 -10.488 3.978 1.00 83.69 91 ARG A N 1
ATOM 673 C CA . ARG A 1 91 ? -9.093 -9.957 2.600 1.00 83.69 91 ARG A CA 1
ATOM 674 C C . ARG A 1 91 ? -7.696 -10.007 2.009 1.00 83.69 91 ARG A C 1
ATOM 676 O O . ARG A 1 91 ? -7.525 -10.356 0.847 1.00 83.69 91 ARG A O 1
ATOM 683 N N . ARG A 1 92 ? -6.704 -9.630 2.810 1.00 81.19 92 ARG A N 1
ATOM 684 C CA . ARG A 1 92 ? -5.291 -9.580 2.446 1.00 81.19 92 ARG A CA 1
ATOM 685 C C . ARG A 1 92 ? -4.511 -10.364 3.506 1.00 81.19 92 ARG A C 1
ATOM 687 O O . ARG A 1 92 ? -4.084 -9.776 4.499 1.00 81.19 92 ARG A O 1
ATOM 694 N N . PRO A 1 93 ? -4.335 -11.686 3.321 1.00 81.56 93 PRO A N 1
ATOM 695 C CA . PRO A 1 93 ? -3.637 -12.549 4.280 1.00 81.56 93 PRO A CA 1
ATOM 696 C C . PRO A 1 93 ? -2.211 -12.083 4.570 1.00 81.56 93 PRO A C 1
ATOM 698 O O . PRO A 1 93 ? -1.753 -12.152 5.708 1.00 81.56 93 PRO A O 1
ATOM 701 N N . ASP A 1 94 ? -1.557 -11.522 3.552 1.00 78.12 94 ASP A N 1
ATOM 702 C CA . ASP A 1 94 ? -0.187 -11.010 3.625 1.00 78.12 94 ASP A CA 1
ATOM 703 C C . ASP A 1 94 ? -0.099 -9.593 4.220 1.00 78.12 94 ASP A C 1
ATOM 705 O O . ASP A 1 94 ? 0.975 -8.991 4.251 1.00 78.12 94 ASP A O 1
ATOM 709 N N . PHE A 1 95 ? -1.217 -9.023 4.689 1.00 83.31 95 PHE A N 1
ATOM 710 C CA . PHE A 1 95 ? -1.219 -7.704 5.311 1.00 83.31 95 PHE A CA 1
ATOM 711 C C . PHE A 1 95 ? -0.368 -7.697 6.588 1.00 83.31 95 PHE A C 1
ATOM 713 O O . PHE A 1 95 ? -0.607 -8.443 7.545 1.00 83.31 95 PHE A O 1
ATOM 720 N N . SER A 1 96 ? 0.611 -6.796 6.608 1.00 81.00 96 SER A N 1
ATOM 721 C CA . SER A 1 96 ? 1.508 -6.569 7.732 1.00 81.00 96 SER A CA 1
ATOM 722 C C . SER A 1 96 ? 1.834 -5.088 7.825 1.00 81.00 96 SER A C 1
ATOM 724 O O . SER A 1 96 ? 2.428 -4.512 6.918 1.00 81.00 96 SER A O 1
ATOM 726 N N . GLU A 1 97 ? 1.517 -4.470 8.956 1.00 84.62 97 GLU A N 1
ATOM 727 C CA . GLU A 1 97 ? 1.803 -3.050 9.181 1.00 84.62 97 GLU A CA 1
ATOM 728 C C . GLU A 1 97 ? 3.307 -2.779 9.216 1.00 84.62 97 GLU A C 1
ATOM 730 O O . GLU A 1 97 ? 3.767 -1.704 8.846 1.00 84.62 97 GLU A O 1
ATOM 735 N N . LYS A 1 98 ? 4.087 -3.794 9.608 1.00 81.75 98 LYS A N 1
ATOM 736 C CA . LYS A 1 98 ? 5.549 -3.745 9.580 1.00 81.75 98 LYS A CA 1
ATOM 737 C C . LYS A 1 98 ? 6.100 -3.708 8.160 1.00 81.75 98 LYS A C 1
ATOM 739 O O . LYS A 1 98 ? 7.140 -3.093 7.957 1.00 81.75 98 LYS A O 1
ATOM 744 N N . ALA A 1 99 ? 5.431 -4.358 7.202 1.00 76.25 99 ALA A N 1
ATOM 745 C CA . ALA A 1 99 ? 5.828 -4.288 5.794 1.00 76.25 99 ALA A CA 1
ATOM 746 C C . ALA A 1 99 ? 5.680 -2.857 5.253 1.00 76.25 99 ALA A C 1
ATOM 748 O O . ALA A 1 99 ? 6.501 -2.418 4.461 1.00 76.25 99 ALA A O 1
ATOM 749 N N . LEU A 1 100 ? 4.710 -2.113 5.790 1.00 76.62 100 LEU A N 1
ATOM 750 C CA . LEU A 1 100 ? 4.451 -0.704 5.495 1.00 76.62 100 LEU A CA 1
ATOM 751 C C . LEU A 1 100 ? 5.287 0.270 6.355 1.00 76.62 100 LEU A C 1
ATOM 753 O O . LEU A 1 100 ? 5.102 1.479 6.281 1.00 76.62 100 LEU A O 1
ATOM 757 N N . GLY A 1 101 ? 6.188 -0.233 7.208 1.00 77.31 101 GLY A N 1
ATOM 758 C CA . GLY A 1 101 ? 7.069 0.591 8.045 1.00 77.31 101 GLY A CA 1
ATOM 759 C C . GLY A 1 101 ? 6.491 1.046 9.394 1.00 77.31 101 GLY A C 1
ATOM 760 O O . GLY A 1 101 ? 7.163 1.778 10.124 1.00 77.31 101 GLY A O 1
ATOM 761 N N . TYR A 1 102 ? 5.297 0.593 9.787 1.00 82.56 102 TYR A N 1
ATOM 762 C CA . TYR A 1 102 ? 4.694 0.940 11.079 1.00 82.56 102 TYR A CA 1
ATOM 763 C C . TYR A 1 102 ? 5.102 -0.030 12.193 1.00 82.56 102 TYR A C 1
ATOM 765 O O . TYR A 1 102 ? 5.229 -1.242 12.002 1.00 82.56 102 TYR A O 1
ATOM 773 N N . ARG A 1 103 ? 5.272 0.496 13.414 1.00 80.75 103 ARG A N 1
ATOM 774 C CA . ARG A 1 103 ? 5.648 -0.301 14.594 1.00 80.75 103 ARG A CA 1
ATOM 775 C C . ARG A 1 103 ? 4.515 -1.203 15.078 1.00 80.75 103 ARG A C 1
ATOM 777 O O . ARG A 1 103 ? 4.783 -2.299 15.570 1.00 80.75 103 ARG A O 1
ATOM 784 N N . ASN A 1 104 ? 3.269 -0.741 14.983 1.00 85.88 104 ASN A N 1
ATOM 785 C CA . ASN A 1 104 ? 2.075 -1.469 15.409 1.00 85.88 104 ASN A CA 1
ATOM 786 C C . ASN A 1 104 ? 0.825 -1.019 14.622 1.00 85.88 104 ASN A C 1
ATOM 788 O O . ASN A 1 104 ? 0.863 -0.027 13.894 1.00 85.88 104 ASN A O 1
ATOM 792 N N . PHE A 1 105 ? -0.281 -1.756 14.778 1.00 87.75 105 PHE A N 1
ATOM 793 C CA . PHE A 1 105 ? -1.531 -1.496 14.050 1.00 87.75 105 PHE A CA 1
ATOM 794 C C . PHE A 1 105 ? -2.202 -0.175 14.431 1.00 87.75 105 PHE A C 1
ATOM 796 O O . PHE A 1 105 ? -2.745 0.497 13.561 1.00 87.75 105 PHE A O 1
ATOM 803 N N . LEU A 1 106 ? -2.104 0.242 15.697 1.00 88.94 106 LEU A N 1
ATOM 804 C CA . LEU A 1 106 ? -2.620 1.536 16.144 1.00 88.94 106 LEU A CA 1
ATOM 805 C C . LEU A 1 106 ? -1.905 2.697 15.437 1.00 88.94 106 LEU A C 1
ATOM 807 O O . LEU A 1 106 ? -2.561 3.624 14.979 1.00 88.94 106 LEU A O 1
ATOM 811 N N . GLN A 1 107 ? -0.575 2.639 15.302 1.00 88.81 107 GLN A N 1
ATOM 812 C CA . GLN A 1 107 ? 0.202 3.656 14.588 1.00 88.81 107 GLN A CA 1
ATOM 813 C C . GLN A 1 107 ? -0.197 3.722 13.110 1.00 88.81 107 GLN A C 1
ATOM 815 O O . GLN A 1 107 ? -0.340 4.811 12.566 1.00 88.81 107 GLN A O 1
ATOM 820 N N . PHE A 1 108 ? -0.405 2.564 12.483 1.00 89.50 108 PHE A N 1
ATOM 821 C CA . PHE A 1 108 ? -0.909 2.483 11.116 1.00 89.50 108 PHE A CA 1
ATOM 822 C C . PHE A 1 108 ? -2.314 3.097 10.985 1.00 89.50 108 PHE A C 1
ATOM 824 O O . PHE A 1 108 ? -2.524 3.935 10.115 1.00 89.50 108 PHE A O 1
ATOM 831 N N . CYS A 1 109 ? -3.254 2.773 11.881 1.00 89.75 109 CYS A N 1
ATOM 832 C CA . CYS A 1 109 ? -4.596 3.370 11.863 1.00 89.75 109 CYS A CA 1
ATOM 833 C C . CYS A 1 109 ? -4.560 4.878 12.142 1.00 89.75 109 CY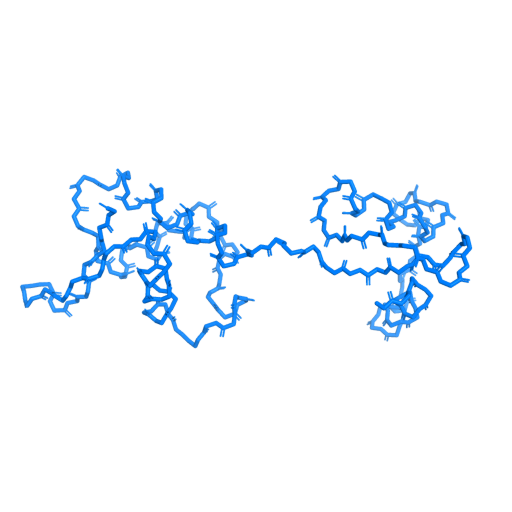S A C 1
ATOM 835 O O . CYS A 1 109 ? -5.367 5.624 11.600 1.00 89.75 109 CYS A O 1
ATOM 837 N N . ARG A 1 110 ? -3.615 5.345 12.967 1.00 89.00 110 ARG A N 1
AT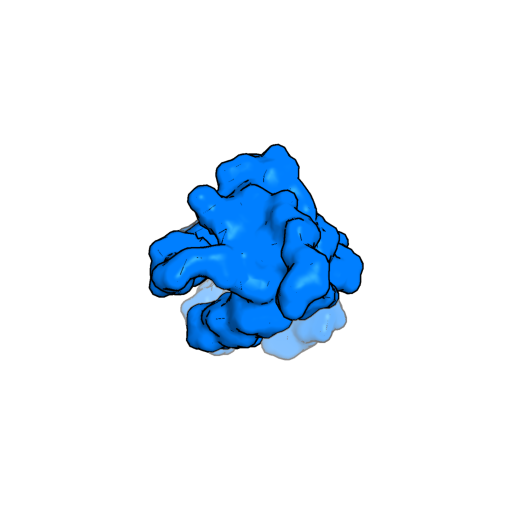OM 838 C CA . ARG A 1 110 ? -3.407 6.774 13.221 1.00 89.00 110 ARG A CA 1
ATOM 839 C C . ARG A 1 110 ? -2.922 7.497 11.976 1.00 89.00 110 ARG A C 1
ATOM 841 O O . ARG A 1 110 ? -3.450 8.554 11.666 1.00 89.00 110 ARG A O 1
ATOM 848 N N . ALA A 1 111 ? -1.984 6.902 11.244 1.00 87.25 111 ALA A N 1
ATOM 849 C CA . ALA A 1 111 ? -1.540 7.429 9.960 1.00 87.25 111 ALA A CA 1
ATOM 850 C C . ALA A 1 111 ? -2.677 7.424 8.925 1.00 87.25 111 ALA A C 1
ATOM 852 O O . ALA A 1 111 ? -2.856 8.411 8.222 1.00 87.25 111 ALA A O 1
ATOM 853 N N . ALA A 1 112 ? -3.500 6.370 8.896 1.00 88.44 112 ALA A N 1
ATOM 854 C CA . ALA A 1 112 ? -4.698 6.315 8.060 1.00 88.44 112 ALA A CA 1
ATOM 855 C C . ALA A 1 112 ? -5.699 7.429 8.418 1.00 88.44 112 ALA A C 1
ATOM 857 O O . ALA A 1 112 ? -6.303 8.026 7.529 1.00 88.44 112 ALA A O 1
ATOM 858 N N . ALA A 1 113 ? -5.848 7.741 9.709 1.00 89.31 113 ALA A N 1
ATOM 859 C CA . ALA A 1 113 ? -6.699 8.831 10.167 1.00 89.31 113 ALA A CA 1
ATOM 860 C C . ALA A 1 113 ? -6.131 10.219 9.845 1.00 89.31 113 ALA A C 1
ATOM 862 O O . ALA A 1 113 ? -6.865 11.101 9.410 1.00 89.31 113 ALA A O 1
ATOM 863 N N . GLU A 1 114 ? -4.819 10.406 9.988 1.00 86.88 114 GLU A N 1
ATOM 864 C CA . GLU A 1 114 ? -4.117 11.629 9.573 1.00 86.88 114 GLU A CA 1
ATOM 865 C C . GLU A 1 114 ? -4.184 11.834 8.047 1.00 86.88 114 GLU A C 1
ATOM 867 O O . GLU A 1 114 ? -4.276 12.969 7.586 1.00 86.88 114 GLU A O 1
ATOM 872 N N . ALA A 1 115 ? -4.218 10.745 7.272 1.00 85.19 115 ALA A N 1
ATOM 873 C CA . ALA A 1 115 ? -4.443 10.750 5.827 1.00 85.19 115 ALA A CA 1
ATOM 874 C C . ALA A 1 115 ? -5.922 10.938 5.427 1.00 85.19 115 ALA A C 1
ATOM 876 O O . ALA A 1 115 ? -6.224 11.032 4.239 1.00 85.19 115 ALA A O 1
ATOM 877 N N . GLY A 1 116 ? -6.849 10.989 6.391 1.00 85.31 116 GLY A N 1
ATOM 878 C CA . GLY A 1 116 ? -8.282 11.177 6.146 1.00 85.31 116 GLY A CA 1
ATOM 879 C C . GLY A 1 116 ? -9.015 9.945 5.607 1.00 85.31 116 GLY A C 1
ATOM 880 O O . GLY A 1 116 ? -10.133 10.077 5.120 1.00 85.31 116 GLY A O 1
ATOM 881 N N . ALA A 1 117 ? -8.411 8.755 5.679 1.00 88.75 117 ALA A N 1
ATOM 882 C CA . ALA A 1 117 ? -9.046 7.513 5.235 1.00 88.75 117 ALA A CA 1
ATOM 883 C C . ALA A 1 117 ? -10.032 6.941 6.269 1.00 88.75 117 ALA A C 1
ATOM 885 O O . ALA A 1 117 ? -10.980 6.254 5.898 1.00 88.75 117 ALA A O 1
ATOM 886 N N . VAL A 1 118 ? -9.798 7.196 7.560 1.00 91.12 118 VAL A N 1
ATOM 887 C CA . VAL A 1 118 ? -10.637 6.735 8.680 1.00 91.12 118 VAL A CA 1
ATOM 888 C C . VAL A 1 118 ? -10.635 7.752 9.824 1.00 91.12 118 VAL A C 1
ATOM 890 O O . VAL A 1 118 ? -9.816 8.660 9.870 1.00 91.12 118 VAL A O 1
ATOM 893 N N . THR A 1 119 ? -11.513 7.578 10.802 1.00 90.56 119 THR A N 1
ATOM 894 C CA . THR A 1 119 ? -11.521 8.302 12.074 1.00 90.56 119 THR A CA 1
ATOM 895 C C . THR A 1 119 ? -11.273 7.324 13.217 1.00 90.56 119 THR A C 1
ATOM 897 O O . THR A 1 119 ? -11.817 6.222 13.232 1.00 90.56 119 THR A O 1
ATOM 900 N N . LEU A 1 120 ? -10.449 7.732 14.185 1.00 91.88 120 LEU A N 1
ATOM 901 C CA . LEU A 1 120 ? -10.169 6.977 15.405 1.00 91.88 120 LEU A CA 1
ATOM 902 C C . LEU A 1 120 ? -10.792 7.666 16.613 1.00 91.88 120 LEU A C 1
ATOM 904 O O . LEU A 1 120 ? -10.533 8.845 16.860 1.00 91.88 120 LEU A O 1
ATOM 908 N N . ARG A 1 121 ? -11.541 6.906 17.409 1.00 90.19 121 ARG A N 1
ATOM 909 C CA . ARG A 1 121 ? -12.106 7.367 18.678 1.00 90.19 121 ARG A CA 1
ATOM 910 C C . ARG A 1 121 ? -11.839 6.337 19.766 1.00 90.19 121 ARG A C 1
ATOM 912 O O . ARG A 1 121 ? -12.096 5.159 19.559 1.00 90.19 121 ARG A O 1
ATOM 919 N N . TRP A 1 122 ? -11.338 6.776 20.916 1.00 87.94 122 TRP A N 1
ATOM 920 C CA . TRP A 1 122 ? -11.312 5.926 22.106 1.00 87.94 122 TRP A CA 1
ATOM 921 C C . TRP A 1 122 ? -12.739 5.689 22.608 1.00 87.94 122 TRP A C 1
ATOM 923 O O . TRP A 1 122 ? -13.552 6.617 22.591 1.00 87.94 122 TRP A O 1
ATOM 933 N N . ASP A 1 123 ? -13.035 4.466 23.030 1.00 87.56 123 ASP A N 1
ATOM 934 C CA . ASP A 1 123 ? -14.323 4.091 23.593 1.00 87.56 123 ASP A CA 1
ATOM 935 C C . ASP A 1 123 ? -14.124 3.406 24.945 1.00 87.56 123 ASP A C 1
ATOM 937 O O . ASP A 1 123 ? -13.447 2.382 25.039 1.00 87.56 123 ASP A O 1
ATOM 941 N N . ASP A 1 124 ? -14.679 4.009 25.997 1.00 85.94 124 ASP A N 1
ATOM 942 C CA . ASP A 1 124 ? -14.511 3.526 27.369 1.00 85.94 124 ASP A CA 1
ATOM 943 C C . ASP A 1 124 ? -15.307 2.241 27.644 1.00 85.94 124 ASP A C 1
ATOM 945 O O . ASP A 1 124 ? -14.883 1.443 28.476 1.00 85.94 124 ASP A O 1
ATOM 949 N N . ASP A 1 125 ? 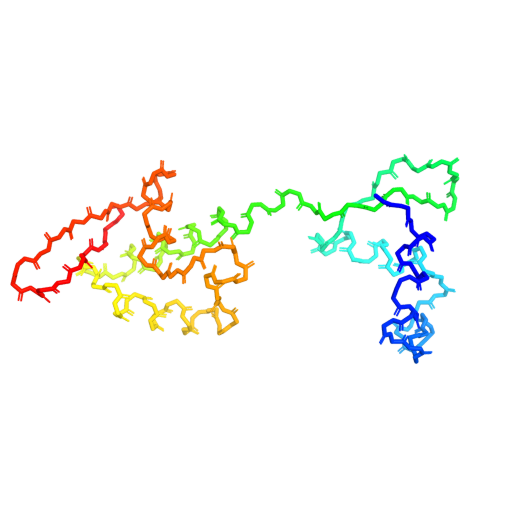-16.414 1.998 26.930 1.00 83.25 125 ASP A N 1
ATOM 950 C CA . ASP A 1 125 ? -17.219 0.780 27.094 1.00 83.25 125 ASP A CA 1
ATOM 951 C C . ASP A 1 125 ? -16.533 -0.435 26.448 1.00 83.25 125 ASP A C 1
ATOM 953 O O . ASP A 1 125 ? -16.625 -1.556 26.952 1.00 83.25 125 ASP A O 1
ATOM 957 N N . ALA A 1 126 ? -15.836 -0.218 25.329 1.00 78.25 126 ALA A N 1
ATOM 958 C CA . ALA A 1 126 ? -15.055 -1.245 24.643 1.00 78.25 126 ALA A CA 1
ATOM 959 C C . ALA A 1 126 ? -13.618 -1.397 25.179 1.00 78.25 126 ALA A C 1
ATOM 961 O O . ALA A 1 126 ? -12.940 -2.353 24.798 1.00 78.25 126 ALA A O 1
ATOM 962 N N . GLU A 1 127 ? -13.147 -0.453 26.005 1.00 85.12 127 GLU A N 1
ATOM 963 C CA . GLU A 1 127 ? -11.743 -0.308 26.426 1.00 85.12 127 GLU A CA 1
ATOM 964 C C . GLU A 1 127 ? -10.746 -0.399 25.242 1.00 85.12 127 GLU A C 1
ATOM 966 O O . GLU A 1 127 ? -9.619 -0.885 25.380 1.00 85.12 127 GLU A O 1
ATOM 971 N N . ASP A 1 128 ? -11.163 0.054 24.051 1.00 86.69 128 ASP A N 1
ATOM 972 C CA . ASP A 1 128 ? -10.398 -0.027 22.799 1.00 86.69 128 ASP A CA 1
ATOM 973 C C . ASP A 1 128 ? -10.677 1.191 21.897 1.00 86.69 128 ASP A C 1
ATOM 975 O O . ASP A 1 128 ? -11.624 1.959 22.086 1.00 86.69 128 ASP A O 1
ATOM 979 N N . TYR A 1 129 ? -9.841 1.378 20.876 1.00 87.88 129 TYR A N 1
ATOM 980 C CA . TYR A 1 129 ? -10.098 2.349 19.821 1.00 87.88 129 TYR A CA 1
ATOM 981 C C . TYR A 1 129 ? -11.094 1.787 18.807 1.00 87.88 129 TYR A C 1
ATOM 983 O O . TYR A 1 129 ? -10.880 0.735 18.195 1.00 87.88 129 TYR A O 1
ATOM 991 N N . LEU A 1 130 ? -12.147 2.558 18.572 1.00 89.94 130 LEU A N 1
ATOM 992 C CA . LEU A 1 130 ? -13.099 2.349 17.499 1.00 89.94 130 LEU A CA 1
ATOM 993 C C . LEU A 1 130 ? -12.662 3.117 16.251 1.00 89.94 130 LEU A C 1
ATOM 995 O O . LEU A 1 130 ? -12.266 4.285 16.318 1.00 89.94 130 LEU A O 1
ATOM 999 N N . VAL A 1 131 ? -12.753 2.440 15.111 1.00 89.81 131 VAL A N 1
ATOM 1000 C CA . VAL A 1 131 ? -12.458 2.980 13.785 1.00 89.81 131 VAL A CA 1
ATOM 1001 C C . VAL A 1 131 ? -13.760 3.150 13.010 1.00 89.81 131 VAL A C 1
ATOM 1003 O O . VAL A 1 131 ? -14.575 2.225 12.959 1.00 89.81 131 VAL A O 1
ATOM 1006 N N . THR A 1 132 ? -13.942 4.318 12.400 1.00 88.75 132 THR A N 1
ATOM 1007 C CA . THR A 1 132 ? -15.069 4.643 11.507 1.00 88.75 132 THR A CA 1
ATOM 1008 C C . THR A 1 132 ? -14.542 5.252 10.205 1.00 88.75 132 THR A C 1
ATOM 1010 O O . THR A 1 132 ? -13.409 5.724 10.181 1.00 88.75 132 THR A O 1
ATOM 1013 N N . THR A 1 133 ? -15.322 5.244 9.124 1.00 84.69 133 THR A N 1
ATOM 1014 C CA . THR A 1 133 ? -15.036 6.033 7.907 1.00 84.69 133 THR A CA 1
ATOM 1015 C C . THR A 1 133 ? -15.807 7.332 7.912 1.00 84.69 133 THR A C 1
ATOM 1017 O O . THR A 1 133 ? -17.002 7.265 8.279 1.00 84.69 133 THR A O 1
#

Secondary structure (DSSP, 8-state):
-BHHHHHHHHHHH-TT--GGGGT-SSHHHHHHHHHHTTSSEEEEEEETTEEEEE-----HHHHHHHHHHHHHHHSSS-EEHHHHHHHHHHH-TT--TTTTT-SSHHHHHHHHHHTTS-EEEEETTTTEEEEE-